Protein AF-A0AAQ3Y1A9-F1 (afdb_monomer_lite)

Secondary structure (DSSP, 8-state):
--HHHHHHHHHHHHHHHHHHHS---HHHHHHHHHHHHHHHHHHHHT-TT-TTT----SSPPPHHHHHHHHHHHHHHHHHHHHHHHHHHHHHH-

Foldseek 3Di:
DDPLLVVVVVVVVVLVCCPVVPPDQLLVVLLSLLVVLLVVLCCLAPVPPPPNPDPPPVDPQDPVSNVVSNVVSVVSNVSSVVSNVVSVVSVVD

Sequence (93 aa):
MNRDRIIFASAFVLSIIFLIVVPVPDYIQYFYMSIFFYVTAYLLIIKKKSDLLSIPITKPLTDAGKNILLINGFIVVLAATILLVVGLVTLLN

Organism: NCBI:txid1834193

Structure (mmCIF, N/CA/C/O backbone):
data_AF-A0AAQ3Y1A9-F1
#
_entry.id   AF-A0AAQ3Y1A9-F1
#
loop_
_atom_site.group_PDB
_atom_site.id
_atom_site.type_symbol
_atom_site.label_atom_id
_atom_site.label_alt_id
_atom_site.label_comp_id
_atom_site.label_asym_id
_atom_site.label_entity_id
_atom_site.label_seq_id
_atom_site.pdbx_PDB_ins_code
_atom_site.Cartn_x
_atom_site.Cartn_y
_atom_site.Cartn_z
_atom_site.occupancy
_atom_site.B_iso_or_equiv
_atom_site.auth_seq_id
_atom_site.auth_comp_id
_atom_site.auth_asym_id
_atom_site.auth_atom_id
_atom_site.pdbx_PDB_model_num
ATOM 1 N N . MET A 1 1 ? 0.257 -10.066 22.302 1.00 54.19 1 MET A N 1
ATOM 2 C CA . MET A 1 1 ? 0.429 -9.287 21.055 1.00 54.19 1 MET A CA 1
ATOM 3 C C . MET A 1 1 ? -0.367 -10.002 19.971 1.00 54.19 1 MET A C 1
ATOM 5 O O . MET A 1 1 ? -0.134 -11.189 19.788 1.00 54.19 1 MET A O 1
ATOM 9 N N . ASN A 1 2 ? -1.375 -9.360 19.370 1.00 72.00 2 ASN A N 1
ATOM 10 C CA . ASN A 1 2 ? -2.313 -10.033 18.461 1.00 72.00 2 ASN A CA 1
ATOM 11 C C . ASN A 1 2 ? -1.588 -10.636 17.255 1.00 72.00 2 ASN A C 1
ATOM 13 O O . ASN A 1 2 ? -0.861 -9.929 16.557 1.00 72.00 2 ASN A O 1
ATOM 17 N N . ARG A 1 3 ? -1.813 -11.933 17.020 1.00 66.19 3 ARG A N 1
ATOM 18 C CA . ARG A 1 3 ? -1.250 -12.730 15.917 1.00 66.19 3 ARG A CA 1
ATOM 19 C C . ARG A 1 3 ? -1.355 -12.010 14.569 1.00 66.19 3 ARG A C 1
ATOM 21 O O . ARG A 1 3 ? -0.399 -12.005 13.804 1.00 66.19 3 ARG A O 1
ATOM 28 N N . ASP A 1 4 ? -2.466 -11.320 14.341 1.00 64.06 4 ASP A N 1
ATOM 29 C CA . ASP A 1 4 ? -2.729 -10.577 13.110 1.00 64.06 4 ASP A CA 1
ATOM 30 C C . ASP A 1 4 ? -1.739 -9.422 12.891 1.00 64.06 4 ASP A C 1
ATOM 32 O O . ASP A 1 4 ? -1.234 -9.260 11.783 1.00 64.06 4 ASP A O 1
ATOM 36 N N . ARG A 1 5 ? -1.370 -8.666 13.941 1.00 64.62 5 ARG A N 1
ATOM 37 C CA . ARG A 1 5 ? -0.345 -7.602 13.840 1.00 64.62 5 ARG A CA 1
ATOM 38 C C . ARG A 1 5 ? 0.996 -8.149 13.418 1.00 64.62 5 ARG A C 1
ATOM 40 O O . ARG A 1 5 ? 1.683 -7.523 12.623 1.00 64.62 5 ARG A O 1
ATOM 47 N N . ILE A 1 6 ? 1.366 -9.287 13.997 1.00 73.50 6 ILE A N 1
ATOM 48 C CA . ILE A 1 6 ? 2.637 -9.934 13.701 1.00 73.50 6 ILE A CA 1
ATOM 49 C C . ILE A 1 6 ? 2.625 -10.368 12.240 1.00 73.50 6 ILE A C 1
ATOM 51 O O . ILE A 1 6 ? 3.553 -10.037 11.523 1.00 73.50 6 ILE A O 1
ATOM 55 N N . ILE A 1 7 ? 1.541 -10.989 11.768 1.00 74.81 7 ILE A N 1
ATOM 56 C CA . ILE A 1 7 ? 1.400 -11.385 10.361 1.00 74.81 7 ILE A CA 1
ATOM 57 C C . ILE A 1 7 ? 1.506 -10.172 9.426 1.00 74.81 7 ILE A C 1
ATOM 59 O O . ILE A 1 7 ? 2.231 -10.236 8.438 1.00 74.81 7 ILE A O 1
ATOM 63 N N . PHE A 1 8 ? 0.846 -9.054 9.736 1.00 72.81 8 PHE A N 1
ATOM 64 C CA . PHE A 1 8 ? 0.910 -7.847 8.906 1.00 72.81 8 PHE A CA 1
ATOM 65 C C . PHE A 1 8 ? 2.285 -7.179 8.921 1.00 72.81 8 PHE A C 1
ATOM 67 O O . PHE A 1 8 ? 2.805 -6.831 7.865 1.00 72.81 8 PHE A O 1
ATOM 74 N N . ALA A 1 9 ? 2.902 -7.040 10.096 1.00 73.56 9 ALA A N 1
ATOM 75 C CA . ALA A 1 9 ? 4.242 -6.479 10.219 1.00 73.56 9 ALA A CA 1
ATOM 76 C C . ALA A 1 9 ? 5.282 -7.380 9.540 1.00 73.56 9 ALA A C 1
ATOM 78 O O . ALA A 1 9 ? 6.144 -6.884 8.825 1.00 73.56 9 ALA A O 1
ATOM 79 N N . SER A 1 10 ? 5.172 -8.700 9.696 1.00 75.94 10 SER A N 1
ATOM 80 C CA . SER A 1 10 ? 6.022 -9.666 9.002 1.00 75.94 10 SER A CA 1
ATOM 81 C C . SER A 1 10 ? 5.829 -9.603 7.492 1.00 75.94 10 SER A C 1
ATOM 83 O O . SER A 1 10 ? 6.823 -9.585 6.779 1.00 75.94 10 SER A O 1
ATOM 85 N N . ALA A 1 11 ? 4.590 -9.513 6.996 1.00 77.75 11 ALA A N 1
ATOM 86 C CA . ALA A 1 11 ? 4.314 -9.361 5.569 1.00 77.75 11 ALA A CA 1
ATOM 87 C C . ALA A 1 11 ? 4.889 -8.052 5.011 1.00 77.75 11 ALA A C 1
ATOM 89 O O . ALA A 1 11 ? 5.466 -8.068 3.931 1.00 77.75 11 ALA A O 1
ATOM 90 N N . PHE A 1 12 ? 4.792 -6.952 5.764 1.00 78.56 12 PHE A N 1
ATOM 91 C CA . PHE A 1 12 ? 5.380 -5.660 5.407 1.00 78.56 12 PHE A CA 1
ATOM 92 C C . PHE A 1 12 ? 6.911 -5.695 5.369 1.00 78.56 12 PHE A C 1
ATOM 94 O O . PHE A 1 12 ? 7.533 -5.205 4.432 1.00 78.56 12 PHE A O 1
ATOM 101 N N . VAL A 1 13 ? 7.534 -6.297 6.381 1.00 80.38 13 VAL A N 1
ATOM 102 C CA . VAL A 1 13 ? 8.991 -6.449 6.429 1.00 80.38 13 VAL A CA 1
ATOM 103 C C . VAL A 1 13 ? 9.467 -7.346 5.288 1.00 80.38 13 VAL A C 1
ATOM 105 O O . VAL A 1 13 ? 10.436 -7.007 4.618 1.00 80.38 13 VAL A O 1
ATOM 108 N N . LEU A 1 14 ? 8.760 -8.445 5.006 1.00 80.25 14 LEU A N 1
ATOM 109 C CA . LEU A 1 14 ? 9.051 -9.318 3.868 1.00 80.25 14 LEU A CA 1
ATOM 110 C C . LEU A 1 14 ? 8.913 -8.593 2.530 1.00 80.25 14 LEU A C 1
ATOM 112 O O . LEU A 1 14 ? 9.777 -8.771 1.680 1.00 80.25 14 LEU A O 1
ATOM 116 N N . SER A 1 15 ? 7.883 -7.765 2.336 1.00 72.56 15 SER A N 1
ATOM 117 C CA . SER A 1 15 ? 7.732 -7.006 1.093 1.00 72.56 15 SER A CA 1
ATOM 118 C C . SER A 1 15 ? 8.798 -5.920 0.934 1.00 72.56 15 SER A C 1
ATOM 120 O O . SER A 1 15 ? 9.300 -5.752 -0.174 1.00 72.56 15 SER A O 1
ATOM 122 N N . ILE A 1 16 ? 9.235 -5.256 2.012 1.00 78.25 16 ILE A N 1
ATOM 123 C CA . ILE A 1 16 ? 10.394 -4.343 1.968 1.00 78.25 16 ILE A CA 1
ATOM 124 C C . ILE A 1 16 ? 11.680 -5.098 1.624 1.00 78.25 16 ILE A C 1
ATOM 126 O O . ILE A 1 16 ? 12.419 -4.674 0.740 1.00 78.25 16 ILE A O 1
ATOM 130 N N . ILE A 1 17 ? 11.955 -6.216 2.301 1.00 77.94 17 ILE A N 1
ATOM 131 C CA . ILE A 1 17 ? 13.152 -7.025 2.036 1.00 77.94 17 ILE A CA 1
ATOM 132 C C . ILE A 1 17 ? 13.140 -7.513 0.587 1.00 77.94 17 ILE A C 1
ATOM 134 O O . ILE A 1 17 ? 14.163 -7.441 -0.085 1.00 77.94 17 ILE A O 1
ATOM 138 N N . PHE A 1 18 ? 11.988 -7.957 0.084 1.00 74.88 18 PHE A N 1
ATOM 139 C CA . PHE A 1 18 ? 11.840 -8.395 -1.300 1.00 74.88 18 PHE A CA 1
ATOM 140 C C . PHE A 1 18 ? 12.148 -7.268 -2.293 1.00 74.88 18 PHE A C 1
ATOM 142 O O . PHE A 1 18 ? 12.881 -7.500 -3.247 1.00 74.88 18 PHE A O 1
ATOM 149 N N . LEU A 1 19 ? 11.665 -6.048 -2.035 1.00 71.88 19 LEU A N 1
ATOM 150 C CA . LEU A 1 19 ? 11.955 -4.872 -2.862 1.00 71.88 19 LEU A CA 1
ATOM 151 C C . LEU A 1 19 ? 13.437 -4.461 -2.843 1.00 71.88 19 LEU A C 1
ATOM 153 O O . LEU A 1 19 ? 13.921 -3.930 -3.833 1.00 71.88 19 LEU A O 1
ATOM 157 N N . ILE A 1 20 ? 14.154 -4.692 -1.737 1.00 75.31 20 ILE A N 1
ATOM 158 C CA . ILE A 1 20 ? 15.580 -4.339 -1.608 1.00 75.31 20 ILE A CA 1
ATOM 159 C C . ILE A 1 20 ? 16.488 -5.414 -2.220 1.00 75.31 20 ILE A C 1
ATOM 161 O O . ILE A 1 20 ? 17.506 -5.096 -2.828 1.00 75.31 20 ILE A O 1
ATOM 165 N N . VAL A 1 21 ? 16.163 -6.690 -2.004 1.00 76.81 21 VAL A N 1
ATOM 166 C CA . VAL A 1 21 ? 17.043 -7.819 -2.344 1.00 76.81 21 VAL A CA 1
ATOM 167 C C . VAL A 1 21 ? 16.845 -8.279 -3.782 1.00 76.81 21 VAL A C 1
ATOM 169 O O . VAL A 1 21 ? 17.806 -8.688 -4.432 1.00 76.81 21 VAL A O 1
ATOM 172 N N . VAL A 1 22 ? 15.611 -8.242 -4.287 1.00 76.56 22 VAL A N 1
ATOM 173 C CA . VAL A 1 22 ? 15.321 -8.645 -5.661 1.00 76.56 22 VAL A CA 1
ATOM 174 C C . VA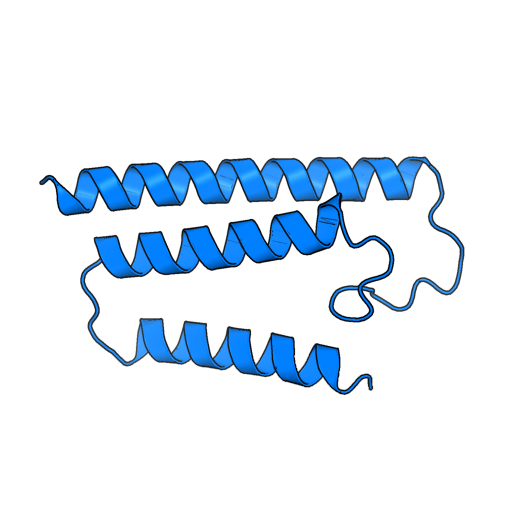L A 1 22 ? 15.427 -7.407 -6.547 1.00 76.56 22 VAL A C 1
ATOM 176 O O . VAL A 1 22 ? 14.703 -6.444 -6.305 1.00 76.56 22 VAL A O 1
ATOM 179 N N . PRO A 1 23 ? 16.284 -7.405 -7.584 1.00 73.75 23 PRO A N 1
ATOM 180 C CA . PRO A 1 23 ? 16.328 -6.318 -8.551 1.00 73.75 23 PRO A CA 1
ATOM 181 C C . PRO A 1 23 ? 15.072 -6.389 -9.426 1.00 73.75 23 PRO A C 1
ATOM 183 O O . PRO A 1 23 ? 15.052 -7.014 -10.485 1.00 73.75 23 PRO A O 1
ATOM 186 N N . VAL A 1 24 ? 13.985 -5.802 -8.934 1.00 80.00 24 VAL A N 1
ATOM 187 C CA . VAL A 1 24 ? 12.721 -5.671 -9.660 1.00 80.00 24 VAL A CA 1
ATOM 188 C C . VAL A 1 24 ? 12.749 -4.349 -10.429 1.00 80.00 24 VAL A C 1
ATOM 190 O O . VAL A 1 24 ? 13.190 -3.352 -9.857 1.00 80.00 24 VAL A O 1
ATOM 193 N N . PRO A 1 25 ? 12.276 -4.291 -11.685 1.00 83.75 25 PRO A N 1
ATOM 194 C CA . PRO A 1 25 ? 12.147 -3.028 -12.406 1.00 83.75 25 PRO A CA 1
ATOM 195 C C . PRO A 1 25 ? 11.377 -1.969 -11.607 1.00 83.75 25 PRO A C 1
ATOM 197 O O . PRO A 1 25 ? 10.393 -2.297 -10.938 1.00 83.75 25 PRO A O 1
ATOM 200 N N . ASP A 1 26 ? 11.787 -0.705 -11.715 1.00 81.75 26 ASP A N 1
ATOM 201 C CA . ASP A 1 26 ? 11.256 0.399 -10.900 1.00 81.75 26 ASP A CA 1
ATOM 202 C C . ASP A 1 26 ? 9.728 0.524 -10.984 1.00 81.75 26 ASP A C 1
ATOM 204 O O . ASP A 1 26 ? 9.062 0.717 -9.967 1.00 81.75 26 ASP A O 1
ATOM 208 N N . TYR A 1 27 ? 9.138 0.308 -12.167 1.00 81.38 27 TYR A N 1
ATOM 209 C CA . TYR A 1 27 ? 7.680 0.312 -12.322 1.00 81.38 27 TYR A CA 1
ATOM 210 C C . TYR A 1 27 ? 6.997 -0.738 -11.431 1.00 81.38 27 TYR A C 1
ATOM 212 O O . TYR A 1 27 ? 5.988 -0.436 -10.794 1.00 81.38 27 TYR A O 1
ATOM 220 N N . ILE A 1 28 ? 7.563 -1.947 -11.314 1.00 81.44 28 ILE A N 1
ATOM 221 C CA . ILE A 1 28 ? 7.037 -3.010 -10.446 1.00 81.44 28 ILE A CA 1
ATOM 222 C C . ILE A 1 28 ? 7.159 -2.595 -8.979 1.00 81.44 28 ILE A C 1
ATOM 224 O O . ILE A 1 28 ? 6.223 -2.809 -8.206 1.00 81.44 28 ILE A O 1
ATOM 228 N N . GLN A 1 29 ? 8.265 -1.954 -8.594 1.00 82.31 29 GLN A N 1
ATOM 229 C CA . GLN A 1 29 ? 8.448 -1.445 -7.234 1.00 82.31 29 GLN A CA 1
ATOM 230 C C . GLN A 1 29 ? 7.378 -0.403 -6.877 1.00 82.31 29 GLN A C 1
ATOM 232 O O . GLN A 1 29 ? 6.724 -0.522 -5.837 1.00 82.31 29 GLN A O 1
ATOM 237 N N . TYR A 1 30 ? 7.125 0.563 -7.766 1.00 8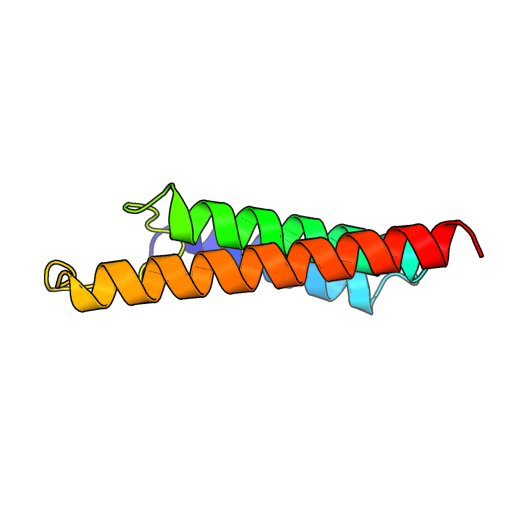0.75 30 TYR A N 1
ATOM 238 C CA . TYR A 1 30 ? 6.076 1.569 -7.580 1.00 80.75 30 TYR A CA 1
ATOM 239 C C . TYR A 1 30 ? 4.677 0.946 -7.504 1.00 80.75 30 TYR A C 1
ATOM 241 O O . TYR A 1 30 ? 3.876 1.331 -6.647 1.00 80.75 30 TYR A O 1
ATOM 249 N N . PHE A 1 31 ? 4.396 -0.072 -8.323 1.00 83.31 31 PHE A N 1
ATOM 250 C CA . PHE A 1 31 ? 3.148 -0.831 -8.245 1.00 83.31 31 PHE A CA 1
ATOM 251 C C . PHE A 1 31 ? 2.976 -1.520 -6.886 1.00 83.31 31 PHE A C 1
ATOM 253 O O . PHE A 1 31 ? 1.929 -1.357 -6.255 1.00 83.31 31 PHE A O 1
ATOM 260 N N . TYR A 1 32 ? 3.994 -2.220 -6.382 1.00 81.31 32 TYR A N 1
ATOM 261 C CA . TYR A 1 32 ? 3.936 -2.857 -5.061 1.00 81.31 32 TYR A CA 1
ATOM 262 C C . TYR A 1 32 ? 3.744 -1.845 -3.927 1.00 81.31 32 TYR A C 1
ATOM 264 O O . TYR A 1 32 ? 2.920 -2.076 -3.037 1.00 81.31 32 TYR A O 1
ATOM 272 N N . MET A 1 33 ? 4.447 -0.708 -3.968 1.0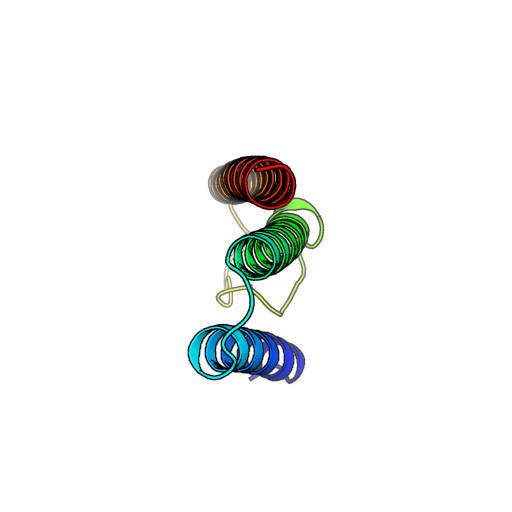0 82.44 33 MET A N 1
ATOM 273 C CA . MET A 1 33 ? 4.267 0.360 -2.980 1.00 82.44 33 MET A CA 1
ATOM 274 C C . MET A 1 33 ? 2.848 0.942 -3.022 1.00 82.44 33 MET A C 1
ATOM 276 O O . MET A 1 33 ? 2.246 1.157 -1.968 1.00 82.44 33 MET A O 1
ATOM 280 N N . SER A 1 34 ? 2.273 1.127 -4.217 1.00 85.00 34 SER A N 1
ATOM 281 C CA . SER A 1 34 ? 0.895 1.607 -4.363 1.00 85.00 34 SER A CA 1
ATOM 282 C C . SER A 1 34 ? -0.116 0.643 -3.731 1.00 85.00 34 SER A C 1
ATOM 284 O O . SER A 1 34 ? -0.960 1.070 -2.944 1.00 85.00 34 SER A O 1
ATOM 286 N N . ILE A 1 35 ? 0.015 -0.667 -3.981 1.00 84.69 35 ILE A N 1
ATOM 287 C CA . ILE A 1 35 ? -0.855 -1.704 -3.404 1.00 84.69 35 ILE A CA 1
ATOM 288 C C . ILE A 1 35 ? -0.749 -1.690 -1.877 1.00 84.69 35 ILE A C 1
ATOM 290 O O . ILE A 1 35 ? -1.767 -1.711 -1.183 1.00 84.69 35 ILE A O 1
ATOM 294 N N . PHE A 1 36 ? 0.470 -1.604 -1.340 1.00 83.25 36 PHE A N 1
ATOM 295 C CA . PHE A 1 36 ? 0.690 -1.532 0.101 1.00 83.25 36 PHE A CA 1
ATOM 296 C C . PHE A 1 36 ? 0.012 -0.302 0.734 1.00 83.25 36 PHE A C 1
ATOM 298 O O . PHE A 1 36 ? -0.649 -0.418 1.774 1.00 83.25 36 PHE A O 1
ATOM 305 N N . PHE A 1 37 ? 0.107 0.869 0.100 1.00 81.62 37 PHE A N 1
ATOM 306 C CA . PHE A 1 37 ? -0.571 2.074 0.578 1.00 81.62 37 PHE A CA 1
ATOM 307 C C . PHE A 1 37 ? -2.093 1.981 0.451 1.00 81.62 37 PHE A C 1
ATOM 309 O O . PHE A 1 37 ? -2.784 2.361 1.393 1.00 81.62 37 PHE A O 1
ATOM 316 N N . TYR A 1 38 ? -2.641 1.391 -0.613 1.00 82.00 38 TYR A N 1
ATOM 317 C CA . TYR A 1 38 ? -4.086 1.151 -0.712 1.00 82.00 38 TYR A CA 1
ATOM 318 C C . TYR A 1 38 ? -4.607 0.235 0.398 1.00 82.00 38 TYR A C 1
ATOM 320 O O . TYR A 1 38 ? -5.633 0.533 1.013 1.00 82.00 38 TYR A O 1
ATOM 328 N N . VAL A 1 39 ? -3.885 -0.844 0.714 1.00 80.44 39 VAL A N 1
ATOM 329 C CA . VAL A 1 39 ? -4.232 -1.731 1.835 1.00 80.44 39 VAL A CA 1
ATOM 330 C C . VAL A 1 39 ? -4.170 -0.968 3.160 1.00 80.44 39 VAL A C 1
ATOM 332 O O . VAL A 1 39 ? -5.078 -1.079 3.983 1.00 80.44 39 VAL A O 1
ATOM 335 N N . THR A 1 40 ? -3.144 -0.142 3.358 1.00 77.69 40 THR A N 1
ATOM 336 C CA . THR A 1 40 ? -2.994 0.678 4.569 1.00 77.69 40 THR A CA 1
ATOM 337 C C . THR A 1 40 ? -4.131 1.695 4.705 1.00 77.69 40 THR A C 1
ATOM 339 O O . THR A 1 40 ? -4.761 1.776 5.760 1.00 77.69 40 THR A O 1
ATOM 342 N N . ALA A 1 41 ? -4.467 2.414 3.634 1.00 80.25 41 ALA A N 1
ATOM 343 C CA . ALA A 1 41 ? -5.591 3.341 3.599 1.00 80.25 41 ALA A CA 1
ATOM 344 C C . ALA A 1 41 ? -6.925 2.643 3.888 1.00 80.25 41 ALA A C 1
ATOM 346 O O . ALA A 1 41 ? -7.722 3.140 4.683 1.00 80.25 41 ALA A O 1
ATOM 347 N N . TYR A 1 42 ? -7.157 1.465 3.306 1.00 77.19 42 TYR A N 1
ATOM 348 C CA . TYR A 1 42 ? -8.349 0.662 3.574 1.00 77.19 42 TYR A CA 1
ATOM 349 C C . TYR A 1 42 ? -8.483 0.310 5.064 1.00 77.19 42 TYR A C 1
ATOM 351 O O . TYR A 1 42 ? -9.563 0.443 5.651 1.00 77.19 42 TYR A O 1
ATOM 359 N N . LEU A 1 43 ? -7.380 -0.094 5.702 1.00 72.81 43 LEU A N 1
ATOM 360 C CA . LEU A 1 43 ? -7.362 -0.403 7.130 1.00 72.81 43 LEU A CA 1
ATOM 361 C C . LEU A 1 43 ? -7.608 0.840 8.002 1.00 72.81 43 LEU A C 1
ATOM 363 O O . LEU A 1 43 ? -8.252 0.712 9.042 1.00 72.81 43 LEU A O 1
ATOM 367 N N . LEU A 1 44 ? -7.153 2.023 7.577 1.00 72.25 44 LEU A N 1
ATOM 368 C CA . LEU A 1 44 ? -7.375 3.293 8.281 1.00 72.25 44 LEU A CA 1
ATOM 369 C C . LEU A 1 44 ? -8.813 3.825 8.124 1.00 72.25 44 LEU A C 1
ATOM 371 O O . LEU A 1 44 ? -9.392 4.313 9.094 1.00 72.25 44 LEU A O 1
ATOM 375 N N . ILE A 1 45 ? -9.399 3.729 6.925 1.00 70.81 45 ILE A N 1
ATOM 376 C CA . ILE A 1 45 ? -10.702 4.333 6.589 1.00 70.81 45 ILE A CA 1
ATOM 377 C C . ILE A 1 45 ? -11.868 3.412 6.968 1.00 70.81 45 ILE A C 1
ATOM 379 O O . ILE A 1 45 ? -12.816 3.841 7.632 1.00 70.81 45 ILE A O 1
ATOM 383 N N . ILE A 1 46 ? -11.821 2.150 6.531 1.00 64.56 46 ILE A N 1
ATOM 384 C CA . ILE A 1 46 ? -12.974 1.238 6.571 1.00 64.56 46 ILE A CA 1
ATOM 385 C C . ILE A 1 46 ? -12.914 0.342 7.806 1.00 64.56 46 ILE A C 1
ATOM 387 O O . ILE A 1 46 ? -13.898 0.203 8.538 1.00 64.56 46 ILE A O 1
ATOM 391 N N . LYS A 1 47 ? -11.753 -0.245 8.104 1.00 57.81 47 LYS A N 1
ATOM 392 C CA . LYS A 1 47 ? -11.628 -1.221 9.193 1.00 57.81 47 LYS A CA 1
ATOM 393 C C . LYS A 1 47 ? -11.267 -0.542 10.526 1.00 57.81 47 LYS A C 1
ATOM 395 O O . LYS A 1 47 ? -10.221 -0.800 11.107 1.00 57.81 47 LYS A O 1
ATOM 400 N N . LYS A 1 48 ? -12.190 0.261 11.081 1.00 55.25 48 LYS A N 1
ATOM 401 C CA . LYS A 1 48 ? -12.040 0.961 12.386 1.00 55.25 48 LYS A CA 1
ATOM 402 C C . LYS A 1 48 ? -11.745 0.046 13.591 1.00 55.25 48 LYS A C 1
ATOM 404 O O . LYS A 1 48 ? -11.247 0.520 14.606 1.00 55.25 48 LYS A O 1
ATOM 409 N N . LYS A 1 49 ? -12.048 -1.256 13.489 1.00 48.81 49 LYS A N 1
ATOM 410 C CA . LYS A 1 49 ? -11.722 -2.306 14.479 1.00 48.81 49 LYS A CA 1
ATOM 411 C C . LYS A 1 49 ? -10.629 -3.254 13.981 1.00 48.81 49 LYS A C 1
ATOM 413 O O . LYS A 1 49 ? -10.659 -4.455 14.237 1.00 48.81 49 LYS A O 1
ATOM 418 N N . SER A 1 50 ? -9.700 -2.746 13.186 1.00 49.78 50 SER A N 1
ATOM 419 C CA . SER A 1 50 ? -8.546 -3.529 12.795 1.00 49.78 50 SER A CA 1
ATOM 420 C C . SER A 1 50 ? -7.550 -3.517 13.940 1.00 49.78 50 SER A C 1
ATOM 422 O O . SER A 1 50 ? -6.772 -2.577 14.101 1.00 49.78 50 SER A O 1
ATOM 424 N N . ASP A 1 51 ? -7.543 -4.600 14.710 1.00 53.09 51 ASP A N 1
ATOM 425 C CA . ASP A 1 51 ? -6.524 -4.841 15.724 1.00 53.09 51 ASP A CA 1
ATOM 426 C C . ASP A 1 51 ? -5.110 -4.987 15.130 1.00 53.09 51 ASP A C 1
ATOM 428 O O . ASP A 1 51 ? -4.183 -5.298 15.861 1.00 53.09 51 ASP A O 1
ATOM 432 N N . LEU A 1 52 ? -4.939 -4.772 13.817 1.00 51.69 52 LEU A N 1
ATOM 433 C CA . LEU A 1 52 ? -3.681 -4.786 13.071 1.00 51.69 52 LEU A CA 1
ATOM 434 C C . LEU A 1 52 ? -2.903 -3.462 13.143 1.00 51.69 52 LEU A C 1
ATOM 436 O O . LEU A 1 52 ? -1.678 -3.485 13.168 1.00 51.69 52 LEU A O 1
ATOM 440 N N . LEU A 1 53 ? -3.596 -2.318 13.176 1.00 50.59 53 LEU A N 1
ATOM 441 C CA . LEU A 1 53 ? -2.981 -0.976 13.178 1.00 50.59 53 LEU A CA 1
ATOM 442 C C . LEU A 1 53 ? -3.322 -0.164 14.432 1.00 50.59 53 LEU A C 1
ATOM 444 O O . LEU A 1 53 ? -2.806 0.936 14.620 1.00 50.59 53 LEU A O 1
ATOM 448 N N . SER A 1 54 ? -4.196 -0.678 15.299 1.00 47.62 54 SER A N 1
ATOM 449 C CA . SER A 1 54 ? -4.586 0.023 16.514 1.00 47.62 54 SER A CA 1
ATOM 450 C C . SER A 1 54 ? -3.407 0.076 17.489 1.00 47.62 54 SER A C 1
ATOM 452 O O . SER A 1 54 ? -3.077 -0.889 18.165 1.00 47.62 54 SER A O 1
ATOM 454 N N . ILE A 1 55 ? -2.776 1.227 17.687 1.00 50.69 55 ILE A N 1
ATOM 455 C CA . ILE A 1 55 ? -2.196 1.496 19.015 1.00 50.69 55 ILE A CA 1
ATOM 456 C C . ILE A 1 55 ? -3.347 1.227 20.002 1.00 50.69 55 ILE A C 1
ATOM 458 O O . ILE A 1 55 ? -4.449 1.672 19.691 1.00 50.69 55 ILE A O 1
ATOM 462 N N . PRO A 1 56 ? -3.198 0.423 21.073 1.00 48.28 56 PRO A N 1
ATOM 463 C CA . PRO A 1 56 ? -4.315 0.114 21.962 1.00 48.28 56 PRO A CA 1
ATOM 464 C C . PRO A 1 56 ? -4.891 1.427 22.493 1.00 48.28 56 PRO A C 1
ATOM 466 O O . PRO A 1 56 ? -4.325 2.054 23.386 1.00 48.28 56 PRO A O 1
ATOM 469 N N . ILE A 1 57 ? -5.988 1.884 21.885 1.00 51.34 57 ILE A N 1
ATOM 470 C CA . ILE A 1 57 ? -6.632 3.131 22.265 1.00 51.34 57 ILE A CA 1
ATOM 471 C C . ILE A 1 57 ? -7.492 2.746 23.456 1.00 51.34 57 ILE A C 1
ATOM 473 O O . ILE A 1 57 ? -8.625 2.295 23.319 1.00 51.34 57 ILE A O 1
ATOM 477 N N . THR A 1 58 ? -6.908 2.850 24.645 1.00 50.47 58 THR A N 1
ATOM 478 C CA . THR A 1 58 ? -7.556 2.542 25.928 1.00 50.47 58 THR A CA 1
ATOM 479 C C . THR A 1 58 ? -8.756 3.450 26.221 1.00 50.47 58 THR A C 1
ATOM 481 O O . THR A 1 58 ? -9.464 3.238 27.201 1.00 50.47 58 THR A O 1
ATOM 484 N N . LYS A 1 59 ? -9.017 4.444 25.362 1.00 51.91 59 LYS A N 1
ATOM 485 C CA . LYS A 1 59 ? -10.175 5.337 25.394 1.00 51.91 59 LYS A CA 1
ATOM 486 C C . LYS A 1 59 ? -10.850 5.372 24.016 1.00 51.91 59 LYS A C 1
ATOM 488 O O . LYS A 1 59 ? -10.149 5.332 23.007 1.00 51.91 59 LYS A O 1
ATOM 493 N N . PRO A 1 60 ? -12.187 5.470 23.930 1.00 58.66 60 PRO A N 1
ATOM 494 C CA . PRO A 1 60 ? -12.860 5.670 22.650 1.00 58.66 60 PRO A CA 1
ATOM 495 C C . PRO A 1 60 ? -12.294 6.910 21.942 1.00 58.66 60 PRO A C 1
ATOM 497 O O . PRO A 1 60 ? -12.114 7.956 22.564 1.00 58.66 60 PRO A O 1
ATOM 500 N N . LEU A 1 61 ? -11.992 6.779 20.644 1.00 64.62 61 LEU A N 1
ATOM 501 C CA . LEU A 1 61 ? -11.555 7.896 19.804 1.00 64.62 61 LEU A CA 1
ATOM 502 C C . LEU A 1 61 ? -12.578 9.033 19.902 1.00 64.62 61 LEU A C 1
ATOM 504 O O . LEU A 1 61 ? -13.746 8.847 19.546 1.00 64.62 61 LEU A O 1
ATOM 508 N N . THR A 1 62 ? -12.122 10.203 20.350 1.00 74.81 62 THR A N 1
ATOM 509 C CA . THR A 1 62 ? -12.885 11.450 20.242 1.00 74.81 62 THR A CA 1
ATOM 510 C C . THR A 1 62 ? -13.196 11.728 18.769 1.00 74.81 62 THR A C 1
ATOM 512 O O . THR A 1 62 ? -12.510 11.225 17.873 1.00 74.81 62 THR A O 1
ATOM 515 N N . ASP A 1 63 ? -14.219 12.530 18.476 1.00 73.69 63 ASP A N 1
ATOM 516 C CA . ASP A 1 63 ? -14.579 12.829 17.082 1.00 73.69 63 ASP A CA 1
ATOM 517 C C . ASP A 1 63 ? -13.437 13.520 16.317 1.00 73.69 63 ASP A C 1
ATOM 519 O O . ASP A 1 63 ? -13.216 13.233 15.141 1.00 73.69 63 ASP A O 1
ATOM 523 N N . ALA A 1 64 ? -12.604 14.296 17.018 1.00 75.38 64 ALA A N 1
ATOM 524 C CA . ALA A 1 64 ? -11.345 14.812 16.486 1.00 75.38 64 ALA A CA 1
ATOM 525 C C . ALA A 1 64 ? -10.372 13.689 16.072 1.00 75.38 64 ALA A C 1
ATOM 527 O O . ALA A 1 64 ? -9.817 13.722 14.975 1.00 75.38 64 ALA A O 1
ATOM 528 N N . GLY A 1 65 ? -10.204 12.653 16.901 1.00 71.06 65 GLY A N 1
ATOM 529 C CA . GLY A 1 65 ? -9.356 11.501 16.585 1.00 71.06 65 GLY A CA 1
ATOM 530 C C . GLY A 1 65 ? -9.857 10.690 15.385 1.00 71.06 65 GLY A C 1
ATOM 531 O O . GLY A 1 65 ? -9.054 10.233 14.572 1.00 71.06 65 GLY A O 1
ATOM 532 N N . LYS A 1 66 ? -11.180 10.551 15.224 1.00 73.62 66 LYS A N 1
ATOM 533 C CA . LYS A 1 66 ? -11.777 9.909 14.039 1.00 73.62 66 LYS A CA 1
ATOM 534 C C . LYS A 1 66 ? -11.509 10.715 12.767 1.00 73.62 66 LYS A C 1
ATOM 536 O O . LYS A 1 66 ? -11.174 10.120 11.745 1.00 73.62 66 LYS A O 1
ATOM 541 N N . ASN A 1 67 ? -11.626 12.042 12.839 1.00 76.00 67 ASN A N 1
ATOM 542 C CA . ASN A 1 67 ? -11.361 12.929 11.707 1.00 76.00 67 ASN A CA 1
ATOM 543 C C . ASN A 1 67 ? -9.887 12.882 11.283 1.00 76.00 67 ASN A C 1
ATOM 545 O O . ASN A 1 67 ? -9.606 12.785 10.093 1.00 76.00 67 ASN A O 1
ATOM 549 N N . ILE A 1 68 ? -8.949 12.851 12.237 1.00 78.19 68 ILE A N 1
ATOM 550 C CA . ILE A 1 68 ? -7.510 12.705 11.951 1.00 78.19 68 ILE A CA 1
ATOM 551 C C . ILE A 1 68 ? -7.218 11.379 11.235 1.00 78.19 68 ILE A C 1
ATOM 553 O O . ILE A 1 68 ? -6.485 11.357 10.250 1.00 78.19 68 ILE A O 1
ATOM 557 N N . LEU A 1 69 ? -7.816 10.272 11.685 1.00 74.31 69 LEU A N 1
ATOM 558 C CA . LEU A 1 69 ? -7.649 8.956 11.055 1.00 74.31 69 LEU A CA 1
ATOM 559 C C . LEU A 1 69 ? -8.173 8.926 9.613 1.00 74.31 69 LEU A C 1
ATOM 561 O O . LEU A 1 69 ? -7.532 8.348 8.737 1.00 74.31 69 LEU A O 1
ATOM 565 N N . LEU A 1 70 ? -9.306 9.584 9.364 1.00 76.81 70 LEU A N 1
ATOM 566 C CA . LEU A 1 70 ? -9.885 9.746 8.030 1.00 76.81 70 LEU A CA 1
ATOM 567 C C . LEU A 1 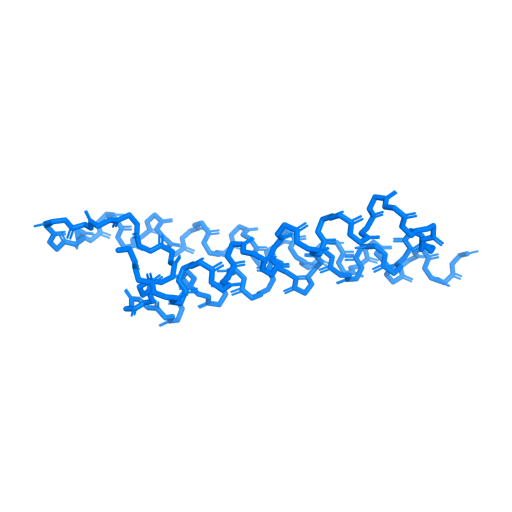70 ? -8.992 10.582 7.109 1.00 76.81 70 LEU A C 1
ATOM 569 O O . LEU A 1 70 ? -8.731 10.165 5.983 1.00 76.81 70 LEU A O 1
ATOM 573 N N . ILE A 1 71 ? -8.490 11.721 7.597 1.00 81.44 71 ILE A N 1
ATOM 574 C CA . ILE A 1 71 ? -7.563 12.584 6.852 1.00 81.44 71 ILE A CA 1
ATOM 575 C C . ILE A 1 71 ? -6.285 11.811 6.511 1.00 81.44 71 ILE A C 1
ATOM 577 O O . ILE A 1 71 ? -5.872 11.799 5.354 1.00 81.44 71 ILE A O 1
ATOM 581 N N . ASN A 1 72 ? -5.704 11.096 7.478 1.00 77.38 72 ASN A N 1
ATOM 582 C CA . ASN A 1 72 ? -4.526 10.260 7.244 1.00 77.38 72 ASN A CA 1
ATOM 583 C C . ASN A 1 72 ? -4.804 9.164 6.212 1.00 77.38 72 ASN A C 1
ATOM 585 O O . ASN A 1 72 ? -4.005 8.965 5.303 1.00 77.38 72 ASN A O 1
ATOM 589 N N . GLY A 1 73 ? -5.949 8.485 6.308 1.00 79.56 73 GLY A N 1
ATOM 590 C CA . GLY A 1 73 ? -6.370 7.513 5.305 1.00 79.56 73 GLY A CA 1
ATOM 591 C C . GLY A 1 73 ? -6.439 8.124 3.904 1.00 79.56 73 GLY A C 1
ATOM 592 O O . GLY A 1 73 ? -5.908 7.544 2.962 1.00 79.56 73 GLY A O 1
ATOM 593 N N . PHE A 1 74 ? -7.023 9.316 3.771 1.00 82.31 74 PHE A N 1
ATOM 594 C CA . PHE A 1 74 ? -7.142 10.019 2.492 1.00 82.31 74 PHE A CA 1
ATOM 595 C C . PHE A 1 74 ? -5.782 10.427 1.909 1.00 82.31 74 PHE A C 1
ATOM 597 O O . PHE A 1 74 ? -5.533 10.222 0.723 1.00 82.31 74 PHE A O 1
ATOM 604 N N . ILE A 1 75 ? -4.870 10.936 2.743 1.00 85.06 75 ILE A N 1
ATOM 605 C CA . ILE A 1 75 ? -3.495 11.261 2.334 1.00 85.06 75 ILE A CA 1
ATOM 606 C C . ILE A 1 75 ? -2.779 10.007 1.816 1.00 85.06 75 ILE A C 1
ATOM 608 O O . ILE A 1 75 ? -2.106 10.063 0.788 1.00 85.06 75 ILE A O 1
ATOM 612 N N . VAL A 1 76 ? -2.962 8.860 2.478 1.00 86.00 76 VAL A N 1
ATOM 613 C CA . VAL A 1 76 ? -2.367 7.586 2.045 1.00 86.00 76 VAL A CA 1
ATOM 614 C C . VAL A 1 76 ? -2.962 7.110 0.711 1.00 86.00 76 VAL A C 1
ATOM 616 O O . VAL A 1 76 ? -2.207 6.642 -0.139 1.00 86.00 76 VAL A O 1
ATOM 619 N N . VAL A 1 77 ? -4.271 7.277 0.468 1.00 86.81 77 VAL A N 1
ATOM 620 C CA . VAL A 1 77 ? -4.885 7.002 -0.853 1.00 86.81 77 VAL A CA 1
ATOM 621 C 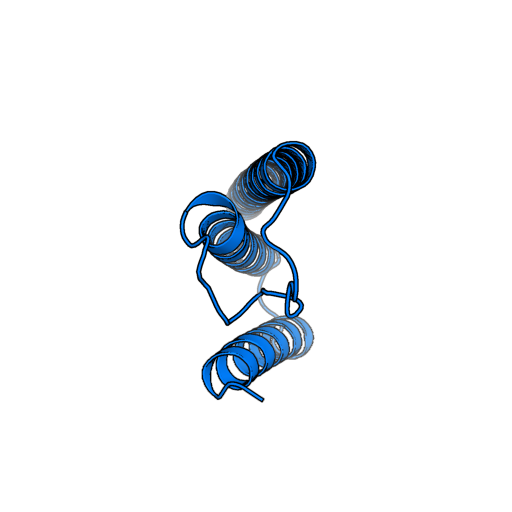C . VAL A 1 77 ? -4.269 7.879 -1.941 1.00 86.81 77 VAL A C 1
ATOM 623 O O . VAL A 1 77 ? -3.948 7.391 -3.026 1.00 86.81 77 VAL A O 1
ATOM 626 N N . LEU A 1 78 ? -4.084 9.169 -1.660 1.00 89.19 78 LEU A N 1
ATOM 627 C CA . LEU A 1 78 ? -3.502 10.106 -2.613 1.00 89.19 78 LEU A CA 1
ATOM 628 C C . LEU A 1 78 ? -2.058 9.714 -2.960 1.00 89.19 78 LEU A C 1
ATOM 630 O O . LEU A 1 78 ? -1.711 9.629 -4.137 1.00 89.19 78 LEU A O 1
ATOM 634 N N . ALA A 1 79 ? -1.250 9.376 -1.953 1.00 83.12 79 ALA A N 1
ATOM 635 C CA . ALA A 1 79 ? 0.106 8.871 -2.152 1.00 83.12 79 ALA A CA 1
ATOM 636 C C . ALA A 1 79 ? 0.126 7.564 -2.968 1.00 83.12 79 ALA A C 1
ATOM 638 O O . ALA A 1 79 ? 0.926 7.432 -3.892 1.00 83.12 79 ALA A O 1
ATOM 639 N N . ALA A 1 80 ? -0.784 6.624 -2.681 1.00 85.81 80 ALA A N 1
ATOM 640 C CA . ALA A 1 80 ? -0.923 5.380 -3.443 1.00 85.81 80 ALA A CA 1
ATOM 641 C C . ALA A 1 80 ? -1.245 5.644 -4.921 1.00 85.81 80 ALA A C 1
ATOM 643 O O . ALA A 1 80 ? -0.677 5.015 -5.809 1.00 85.81 80 ALA A O 1
ATOM 644 N N . THR A 1 81 ? -2.134 6.604 -5.182 1.00 88.69 81 THR A N 1
ATOM 645 C CA . THR A 1 81 ? -2.556 6.979 -6.536 1.00 88.69 81 THR A CA 1
ATOM 646 C C . THR A 1 81 ? -1.403 7.599 -7.319 1.00 88.69 81 THR A C 1
ATOM 648 O O . THR A 1 81 ? -1.175 7.219 -8.464 1.00 88.69 81 THR A O 1
ATOM 651 N N . ILE A 1 82 ? -0.633 8.500 -6.699 1.00 90.88 82 ILE A N 1
ATOM 652 C CA . ILE A 1 82 ? 0.561 9.095 -7.316 1.00 90.88 82 ILE A CA 1
ATOM 653 C C . ILE A 1 82 ? 1.569 8.003 -7.679 1.00 90.88 82 ILE A C 1
ATOM 655 O O . ILE A 1 82 ? 2.028 7.962 -8.815 1.00 90.88 82 ILE A O 1
ATOM 659 N N . LEU A 1 83 ? 1.873 7.090 -6.753 1.00 86.12 83 LEU A N 1
ATOM 660 C CA . LEU A 1 83 ? 2.806 5.988 -7.006 1.00 86.12 83 LEU A CA 1
ATOM 661 C C . LEU A 1 83 ? 2.326 5.060 -8.126 1.00 86.12 83 LEU A C 1
ATOM 663 O O . LEU A 1 83 ? 3.134 4.627 -8.938 1.00 86.12 83 LEU A O 1
ATOM 667 N N . LEU A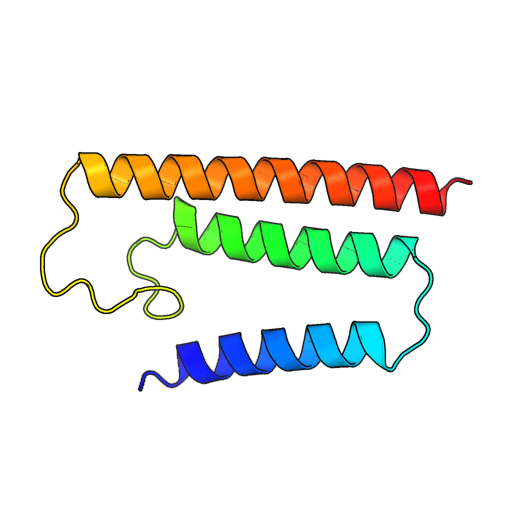 1 84 ? 1.021 4.793 -8.211 1.00 87.25 84 LEU A N 1
ATOM 668 C CA . LEU A 1 84 ? 0.446 4.006 -9.301 1.00 87.25 84 LEU A CA 1
ATOM 669 C C . LEU A 1 84 ? 0.608 4.711 -10.656 1.00 87.25 84 LEU A C 1
ATOM 671 O O . LEU A 1 84 ? 1.009 4.080 -11.630 1.00 87.25 84 LEU A O 1
ATOM 675 N N . VAL A 1 85 ? 0.339 6.017 -10.718 1.00 89.94 85 VAL A N 1
ATOM 676 C CA . VAL A 1 85 ? 0.533 6.811 -11.940 1.00 89.94 85 VAL A CA 1
ATOM 677 C C . VAL A 1 85 ? 2.008 6.845 -12.337 1.00 89.94 85 VAL A C 1
ATOM 679 O O . VAL A 1 85 ? 2.319 6.617 -13.501 1.00 89.94 85 VAL A O 1
ATOM 682 N N . VAL A 1 86 ? 2.918 7.068 -11.385 1.00 88.12 86 VAL A N 1
ATOM 683 C CA . VAL A 1 86 ? 4.366 7.035 -11.637 1.00 88.12 86 VAL A CA 1
ATOM 684 C C . VAL A 1 86 ? 4.786 5.662 -12.159 1.00 88.12 86 VAL A C 1
ATOM 686 O O . VAL A 1 86 ? 5.427 5.592 -13.200 1.00 88.12 86 VAL A O 1
ATOM 689 N N . GLY A 1 87 ? 4.350 4.575 -11.518 1.00 84.25 87 GLY A N 1
ATOM 690 C CA . GLY A 1 87 ? 4.631 3.214 -11.976 1.00 84.25 87 GLY A CA 1
ATOM 691 C C . GLY A 1 87 ? 4.126 2.943 -13.395 1.00 84.25 87 GLY A C 1
ATOM 692 O O . GLY A 1 87 ? 4.845 2.354 -14.195 1.00 84.25 87 GLY A O 1
ATOM 693 N N . LEU A 1 88 ? 2.929 3.423 -13.744 1.00 89.75 88 LEU A N 1
ATOM 694 C CA . LEU A 1 88 ? 2.389 3.318 -15.103 1.00 89.75 88 LEU A CA 1
ATOM 695 C C . LEU A 1 88 ? 3.214 4.110 -16.122 1.00 89.75 88 LEU A C 1
ATOM 697 O O . LEU A 1 88 ? 3.510 3.593 -17.193 1.00 89.75 88 LEU A O 1
ATOM 701 N N . VAL A 1 89 ? 3.607 5.342 -15.799 1.00 90.88 89 VAL A N 1
ATOM 702 C CA . VAL A 1 89 ? 4.437 6.165 -16.689 1.00 90.88 89 VAL A CA 1
ATOM 703 C C . VAL A 1 89 ? 5.818 5.535 -16.884 1.00 90.88 89 VAL A C 1
ATOM 705 O O . VAL A 1 89 ? 6.308 5.498 -18.006 1.00 90.88 89 VAL A O 1
ATOM 708 N N . THR A 1 90 ? 6.426 4.989 -15.829 1.00 88.12 90 THR A N 1
ATOM 709 C CA . THR A 1 90 ? 7.710 4.272 -15.903 1.00 88.12 90 THR A CA 1
ATOM 710 C C . THR A 1 90 ? 7.613 2.950 -16.667 1.00 88.12 90 THR A C 1
ATOM 712 O O . THR A 1 90 ? 8.607 2.511 -17.219 1.00 88.12 90 THR A O 1
ATOM 715 N N . LEU A 1 91 ? 6.447 2.298 -16.707 1.00 86.75 91 LEU A N 1
ATOM 716 C CA . LEU A 1 91 ? 6.233 1.102 -17.533 1.00 86.75 91 LEU A CA 1
ATOM 717 C C . LEU A 1 91 ? 6.128 1.441 -19.029 1.00 86.75 91 LEU A C 1
ATOM 719 O O . LEU A 1 91 ? 6.477 0.620 -19.873 1.00 86.75 91 LEU A O 1
ATOM 723 N N . LEU A 1 92 ? 5.565 2.609 -19.348 1.00 87.44 92 LEU A N 1
ATOM 724 C CA . LEU A 1 92 ? 5.291 3.038 -20.722 1.00 87.44 92 LEU A CA 1
ATOM 725 C C . LEU A 1 92 ? 6.489 3.712 -21.409 1.00 87.44 92 LEU A C 1
ATOM 727 O O . LEU A 1 92 ? 6.470 3.828 -22.635 1.00 87.44 92 LEU A O 1
ATOM 731 N N . ASN A 1 93 ? 7.481 4.163 -20.638 1.00 75.38 93 ASN A N 1
ATOM 732 C CA . ASN A 1 93 ? 8.738 4.749 -21.117 1.00 75.38 93 ASN A CA 1
ATOM 733 C C . ASN A 1 93 ? 9.867 3.718 -21.090 1.00 75.38 93 ASN A C 1
ATOM 735 O O . ASN A 1 93 ? 10.704 3.761 -22.018 1.00 75.38 93 ASN A O 1
#

pLDDT: mean 74.76, std 11.68, range [47.62, 90.88]

Radius of gyration: 15.43 Å; chains: 1; bounding box: 32×28×47 Å